Protein AF-A0A5K3FFC6-F1 (afdb_monomer)

Organism: Mesocestoides corti (NCBI:txid53468)

Mean predicted aligned error: 14.16 Å

Secondary structure (DSSP, 8-state):
--SSSSSSTT----TTHHHHHHHHHHHHHHHTTSPP---TTTS-HHHHHHHHT--TTT---HHHHHHHHHHH--S-PPPP-PPPHHHHHTT-

Sequence (92 aa):
MGWFAKIWKSRGDKHTGATESHKHAVEDLNELKQELVTDEHQISLDELCERLETNIETGLTSEQAKTRLDRDGPNALTPSKVTPEWVRFCKN

Radius of gyration: 27.94 Å; Cα contacts (8 Å, |Δi|>4): 12; chains: 1; bounding box: 68×46×65 Å

InterPro domains:
  IPR004014 Cation-transporting P-type ATPase, N-terminal [PF00690] (40-91)
  IPR004014 Cation-transporting P-type ATPase, N-terminal [SM00831] (39-92)
  IPR023298 P-type ATPase, transmembrane domain superfamily [SSF81665] (39-91)
  IPR050510 Cation transport ATPase (P-type) [PTHR43294] (14-91)

Foldseek 3Di:
DPDPPPVVPPDPPPPCPVVVVVVVVVVVVVVVPDDDDDCLVPDDPVVNCVVVVADPPPGDDPVRVVVCCVVVNDPDDDPDDDDPVVVVVVVD

Nearest PDB structures (foldseek):
  8iww-assembly1_A  TM=7.333E-01  e=2.647E-01  Homo sapiens

pLDDT: mean 80.2, std 18.33, range [40.84, 97.0]

Solvent-accessible surface area (backbone atoms only — not comparable to full-atom values): 6218 Å² total; per-residue (Å²): 142,79,79,77,72,68,73,70,79,74,66,83,77,78,74,61,61,67,60,52,54,50,48,50,56,51,48,56,55,51,63,72,62,57,82,77,88,80,58,82,92,75,57,56,71,68,60,50,27,63,74,68,73,46,41,93,87,77,47,68,53,72,67,59,52,48,53,48,40,75,72,74,45,77,99,63,84,78,76,79,88,75,76,59,66,68,67,61,57,79,73,111

Structure (mmCIF, N/CA/C/O backbone):
data_AF-A0A5K3FFC6-F1
#
_entry.id   AF-A0A5K3FFC6-F1
#
loop_
_atom_site.group_PDB
_atom_site.id
_atom_site.type_symbol
_atom_site.label_atom_id
_atom_site.label_alt_id
_atom_site.label_comp_id
_atom_site.label_asym_id
_atom_site.label_entity_id
_atom_site.label_seq_id
_atom_site.pdbx_PDB_ins_code
_atom_site.Cartn_x
_atom_site.Cartn_y
_atom_site.Cartn_z
_atom_site.occupancy
_atom_site.B_iso_or_equiv
_atom_site.auth_seq_id
_atom_site.auth_comp_id
_atom_site.auth_asym_id
_atom_site.auth_atom_id
_atom_site.pdbx_PDB_model_num
ATOM 1 N N . MET A 1 1 ? 53.852 27.269 -47.746 1.00 44.31 1 MET A N 1
ATOM 2 C CA . MET A 1 1 ? 53.590 26.748 -46.384 1.00 44.31 1 MET A CA 1
ATOM 3 C C . MET A 1 1 ? 52.269 27.319 -45.858 1.00 44.31 1 MET A C 1
ATOM 5 O O . MET A 1 1 ? 52.298 28.292 -45.121 1.00 44.31 1 MET A O 1
ATOM 9 N N . GLY A 1 2 ? 51.095 26.825 -46.272 1.00 49.06 2 GLY A N 1
ATOM 10 C CA . GLY A 1 2 ? 49.856 27.482 -45.804 1.00 49.06 2 GLY A CA 1
ATOM 11 C C . GLY A 1 2 ? 48.515 27.014 -46.358 1.00 49.06 2 GLY A C 1
ATOM 12 O O . GLY A 1 2 ? 47.517 27.682 -46.111 1.00 49.06 2 GLY A O 1
ATOM 13 N N . TRP A 1 3 ? 48.460 25.890 -47.080 1.00 40.84 3 TRP A N 1
ATOM 14 C CA . TRP A 1 3 ? 47.198 25.381 -47.635 1.00 40.84 3 TRP A CA 1
ATOM 15 C C . TRP A 1 3 ? 46.655 24.130 -46.927 1.00 40.84 3 TRP A C 1
ATOM 17 O O . TRP A 1 3 ? 45.499 23.779 -47.108 1.00 40.84 3 TRP A O 1
ATOM 27 N N . PHE A 1 4 ? 47.444 23.505 -46.046 1.00 41.22 4 PHE A N 1
ATOM 28 C CA . PHE A 1 4 ? 47.008 22.328 -45.279 1.00 41.22 4 PHE A CA 1
ATOM 29 C C . PHE A 1 4 ? 46.468 22.649 -43.872 1.00 41.22 4 PHE A C 1
ATOM 31 O O . PHE A 1 4 ? 45.721 21.857 -43.312 1.00 41.22 4 PHE A O 1
ATOM 38 N N . ALA A 1 5 ? 46.757 23.828 -43.303 1.00 52.25 5 ALA A N 1
ATOM 39 C CA . ALA A 1 5 ? 46.331 24.181 -41.938 1.00 52.25 5 ALA A CA 1
ATOM 40 C C . ALA A 1 5 ? 44.918 24.800 -41.845 1.00 52.25 5 ALA A C 1
ATOM 42 O O . ALA A 1 5 ? 44.378 24.954 -40.752 1.00 52.25 5 ALA A O 1
ATOM 43 N N . LYS A 1 6 ? 44.300 25.172 -42.976 1.00 46.19 6 LYS A N 1
ATOM 44 C CA . LYS A 1 6 ? 43.023 25.915 -42.992 1.00 46.19 6 LYS A CA 1
ATOM 45 C C . LYS A 1 6 ? 41.777 25.024 -43.063 1.00 46.19 6 LYS A C 1
ATOM 47 O O . LYS A 1 6 ? 40.684 25.507 -42.798 1.00 46.19 6 LYS A O 1
ATOM 52 N N . ILE A 1 7 ? 41.943 23.729 -43.347 1.00 46.88 7 ILE A N 1
ATOM 53 C CA . ILE A 1 7 ? 40.838 22.754 -43.426 1.00 46.88 7 ILE A CA 1
ATOM 54 C C . ILE A 1 7 ? 40.490 22.158 -42.050 1.00 46.88 7 ILE A C 1
ATOM 56 O O . ILE A 1 7 ? 39.374 21.687 -41.852 1.00 46.88 7 ILE A O 1
ATOM 60 N N . TRP A 1 8 ? 41.382 22.247 -41.057 1.00 43.97 8 TRP A N 1
ATOM 61 C CA . TRP A 1 8 ? 41.108 21.687 -39.727 1.00 43.97 8 TRP A CA 1
ATOM 62 C C . TRP A 1 8 ? 40.347 22.643 -38.787 1.00 43.97 8 TRP A C 1
ATOM 64 O O . TRP A 1 8 ? 39.670 22.201 -37.866 1.00 43.97 8 TRP A O 1
ATOM 74 N N . LYS A 1 9 ? 40.362 23.959 -39.036 1.00 44.91 9 LYS A N 1
ATOM 75 C CA . LYS A 1 9 ? 39.801 24.965 -38.108 1.00 44.91 9 LYS A CA 1
ATOM 76 C C . LYS A 1 9 ? 38.311 25.294 -38.330 1.00 44.91 9 LYS A C 1
ATOM 78 O O . LYS A 1 9 ? 37.856 26.353 -37.914 1.00 44.91 9 LYS A O 1
ATOM 83 N N . SER A 1 10 ? 37.547 24.436 -39.016 1.00 44.56 10 SER A N 1
ATOM 84 C CA . SER A 1 10 ? 36.137 24.730 -39.354 1.00 44.56 10 SER A CA 1
ATOM 85 C C . SER A 1 10 ? 35.168 23.549 -39.228 1.00 44.56 10 SER A C 1
ATOM 87 O O . SER A 1 10 ? 34.074 23.563 -39.785 1.00 44.56 10 SER A O 1
ATOM 89 N N . ARG A 1 11 ? 35.521 22.530 -38.442 1.00 43.75 11 ARG A N 1
ATOM 90 C CA . ARG A 1 11 ? 34.538 21.590 -37.897 1.00 43.75 11 ARG A CA 1
ATOM 91 C C . ARG A 1 11 ? 34.464 21.833 -36.399 1.00 43.75 11 ARG A C 1
ATOM 93 O O . ARG A 1 11 ? 35.274 21.312 -35.647 1.00 43.75 11 ARG A O 1
ATOM 100 N N . GLY A 1 12 ? 33.523 22.687 -35.994 1.00 46.91 12 GLY A N 1
ATOM 101 C CA . GLY A 1 12 ? 33.043 22.689 -34.618 1.00 46.91 12 GLY A CA 1
ATOM 102 C C . GLY A 1 12 ? 32.549 21.281 -34.319 1.00 46.91 12 GLY A C 1
ATOM 103 O O . GLY A 1 12 ? 31.578 20.823 -34.922 1.00 46.91 12 GLY A O 1
ATOM 104 N N . ASP A 1 13 ? 33.307 20.583 -33.488 1.00 49.41 13 ASP A N 1
ATOM 105 C CA . ASP A 1 13 ? 33.059 19.213 -33.088 1.00 49.41 13 ASP A CA 1
ATOM 106 C C . ASP A 1 13 ? 31.848 19.208 -32.146 1.00 49.41 13 ASP A C 1
ATOM 108 O O . ASP A 1 13 ? 31.940 19.578 -30.979 1.00 49.41 13 ASP A O 1
ATOM 112 N N . LYS A 1 14 ? 30.666 18.889 -32.686 1.00 49.78 14 LYS A N 1
ATOM 113 C CA . LYS A 1 14 ? 29.391 18.865 -31.944 1.00 49.78 14 LYS A CA 1
ATOM 114 C C . LYS A 1 14 ? 29.193 17.544 -31.185 1.00 49.78 14 LYS A C 1
ATOM 116 O O . LYS A 1 14 ? 28.061 17.160 -30.910 1.00 49.78 14 LYS A O 1
ATOM 121 N N . HIS A 1 15 ? 30.272 16.823 -30.884 1.00 44.78 15 HIS A N 1
ATOM 122 C CA . HIS A 1 15 ? 30.225 15.499 -30.257 1.00 44.78 15 HIS A CA 1
ATOM 123 C C . HIS A 1 15 ? 30.128 15.5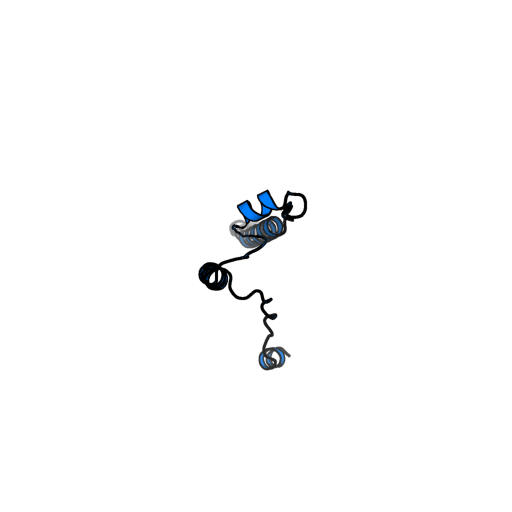20 -28.718 1.00 44.78 15 HIS A C 1
ATOM 125 O O . HIS A 1 15 ? 30.157 14.459 -28.097 1.00 44.78 15 HIS A O 1
ATOM 131 N N . THR A 1 16 ? 29.958 16.682 -28.075 1.00 51.00 16 THR A N 1
ATOM 132 C CA . THR A 1 16 ? 29.823 16.778 -26.606 1.00 51.00 16 THR A CA 1
ATOM 133 C C . THR A 1 16 ? 28.414 16.473 -26.083 1.00 51.00 16 THR A C 1
ATOM 135 O O . THR A 1 16 ? 28.268 16.125 -24.917 1.00 51.00 16 THR A O 1
ATOM 138 N N . GLY A 1 17 ? 27.376 16.518 -26.928 1.00 49.59 17 GLY A N 1
ATOM 139 C CA . GLY A 1 17 ? 25.987 16.333 -26.477 1.00 49.59 17 GLY A CA 1
ATOM 140 C C . GLY A 1 17 ? 25.663 14.926 -25.957 1.00 49.59 17 GLY A C 1
ATOM 141 O O . GLY A 1 17 ? 24.832 14.775 -25.067 1.00 49.59 17 GLY A O 1
ATOM 142 N N . ALA A 1 18 ? 26.350 13.892 -26.458 1.00 57.84 18 ALA A N 1
ATOM 143 C CA . ALA A 1 18 ? 26.127 12.509 -26.026 1.00 57.84 18 ALA A CA 1
ATOM 144 C C . ALA A 1 18 ? 26.713 12.210 -24.633 1.00 57.84 18 ALA A C 1
ATOM 146 O O . ALA A 1 18 ? 26.225 11.324 -23.935 1.00 57.84 18 ALA A O 1
ATOM 147 N N . THR A 1 19 ? 27.763 12.928 -24.217 1.00 59.53 19 THR A N 1
ATOM 148 C CA . THR A 1 19 ? 28.380 12.729 -22.896 1.00 59.53 19 THR A CA 1
ATOM 149 C C . THR A 1 19 ? 27.635 13.496 -21.808 1.00 59.53 19 THR A C 1
ATOM 151 O O . THR A 1 19 ? 27.559 13.012 -20.683 1.00 59.53 19 THR A O 1
ATOM 154 N N . GLU A 1 20 ? 27.032 14.641 -22.134 1.00 64.38 20 GLU A N 1
ATOM 155 C CA . GLU A 1 20 ? 26.151 15.388 -21.228 1.00 64.38 20 GLU A CA 1
ATOM 156 C C . GLU A 1 20 ? 24.812 14.675 -21.010 1.00 64.38 20 GLU A C 1
ATOM 158 O O . GLU A 1 20 ? 24.393 14.513 -19.866 1.00 64.38 20 GLU A O 1
ATOM 163 N N . SER A 1 21 ? 24.185 14.140 -22.067 1.00 68.00 21 SER A N 1
ATOM 164 C CA . SER A 1 21 ? 22.931 13.382 -21.928 1.00 68.00 21 SER A CA 1
ATOM 165 C C . SER A 1 21 ? 23.092 12.131 -21.063 1.00 68.00 21 SER A C 1
ATOM 167 O O . SER A 1 21 ? 22.191 11.763 -20.314 1.00 68.00 21 SER A O 1
ATOM 169 N N . HIS A 1 22 ? 24.247 11.465 -21.154 1.00 72.38 22 HIS A N 1
ATOM 170 C CA . HIS A 1 22 ? 24.513 10.278 -20.348 1.00 72.38 22 HIS A CA 1
ATOM 171 C C . HIS A 1 22 ? 24.792 10.626 -18.885 1.00 72.38 22 HIS A C 1
ATOM 173 O O . HIS A 1 22 ? 24.372 9.886 -18.003 1.00 72.38 22 HIS A O 1
ATOM 179 N N . LYS A 1 23 ? 25.439 11.768 -18.619 1.00 76.38 23 LYS A N 1
ATOM 180 C CA . LYS A 1 23 ? 25.637 12.273 -17.254 1.00 76.38 23 LYS A CA 1
ATOM 181 C C . LYS A 1 23 ? 24.309 12.605 -16.581 1.00 76.38 23 LYS A C 1
ATOM 183 O O . LYS A 1 23 ? 24.094 12.117 -15.482 1.00 76.38 23 LYS A O 1
ATOM 188 N N . HIS A 1 24 ? 23.405 13.309 -17.267 1.00 75.00 24 HIS A N 1
ATOM 189 C CA . HIS A 1 24 ? 22.065 13.595 -16.740 1.00 75.00 24 HIS A CA 1
ATOM 190 C C . HIS A 1 24 ? 21.266 12.319 -16.450 1.00 75.00 24 HIS A C 1
ATOM 192 O O . HIS A 1 24 ? 20.726 12.176 -15.365 1.00 75.00 24 HIS A O 1
ATOM 198 N N . ALA A 1 25 ? 21.276 11.334 -17.357 1.00 76.06 25 ALA A N 1
ATOM 199 C CA . ALA A 1 25 ? 20.588 10.062 -17.116 1.00 76.06 25 ALA A CA 1
ATOM 200 C C . ALA A 1 25 ? 21.169 9.270 -15.926 1.00 76.06 25 ALA A C 1
ATOM 202 O O . ALA A 1 25 ? 20.448 8.544 -15.246 1.00 76.06 25 ALA A O 1
ATOM 203 N N . VAL A 1 26 ? 22.480 9.371 -15.681 1.00 78.00 26 VAL A N 1
ATOM 204 C CA . VAL A 1 26 ? 23.137 8.736 -14.527 1.00 78.00 26 VAL A CA 1
ATOM 205 C C . VAL A 1 26 ? 22.847 9.499 -13.232 1.00 78.00 26 VAL A C 1
ATOM 207 O O . VAL A 1 26 ? 22.696 8.868 -12.188 1.00 78.00 26 VAL A O 1
ATOM 210 N N . GLU A 1 27 ? 22.755 10.825 -13.294 1.00 80.44 27 GLU A N 1
ATOM 211 C CA . GLU A 1 27 ? 22.400 11.688 -12.167 1.00 80.44 27 GLU A CA 1
ATOM 212 C C . GLU A 1 27 ? 20.942 11.465 -11.737 1.00 80.44 27 GLU A C 1
ATOM 214 O O . GLU A 1 27 ? 20.718 11.143 -10.572 1.00 80.44 27 GLU A O 1
ATOM 219 N N . ASP A 1 28 ? 19.997 11.443 -12.684 1.00 80.75 28 ASP A N 1
ATOM 220 C CA . ASP A 1 28 ? 18.586 11.092 -12.445 1.00 80.75 28 ASP A CA 1
ATOM 221 C C . ASP A 1 28 ? 18.449 9.685 -11.833 1.00 80.75 28 ASP A C 1
ATOM 223 O O . ASP A 1 28 ? 17.678 9.458 -10.900 1.00 80.75 28 ASP A O 1
ATOM 227 N N . LEU A 1 29 ? 19.231 8.709 -12.321 1.00 81.56 29 LEU A N 1
ATOM 228 C CA . LEU A 1 29 ? 19.243 7.357 -11.752 1.00 81.56 29 LEU A CA 1
ATOM 229 C C . LEU A 1 29 ? 19.840 7.297 -10.346 1.00 81.56 29 LEU A C 1
ATOM 231 O O . LEU A 1 29 ? 19.514 6.376 -9.600 1.00 81.56 29 LEU A O 1
ATOM 235 N N . ASN A 1 30 ? 20.748 8.204 -9.999 1.00 80.12 30 ASN A N 1
ATOM 236 C CA . ASN A 1 30 ? 21.327 8.267 -8.663 1.00 80.12 30 ASN A CA 1
ATOM 237 C C . ASN A 1 30 ? 20.398 8.985 -7.683 1.00 80.12 30 ASN A C 1
ATOM 239 O O . ASN A 1 30 ? 20.303 8.549 -6.539 1.00 80.12 30 ASN A O 1
ATOM 243 N N . GLU A 1 31 ? 19.686 10.021 -8.126 1.00 80.31 31 GLU A N 1
ATOM 244 C CA . GLU A 1 31 ? 18.633 10.667 -7.339 1.00 80.31 31 GLU A CA 1
ATOM 245 C C . GLU A 1 31 ? 17.510 9.671 -7.019 1.00 80.31 31 GLU A C 1
ATOM 247 O O . GLU A 1 31 ? 17.130 9.516 -5.862 1.00 80.31 31 GLU A O 1
ATOM 252 N N . LEU A 1 32 ? 17.083 8.872 -8.003 1.00 79.00 32 LEU A N 1
ATOM 253 C CA . LEU A 1 32 ? 16.063 7.835 -7.811 1.00 79.00 32 LEU A CA 1
ATOM 254 C C . LEU A 1 32 ? 16.499 6.697 -6.865 1.00 79.00 32 LEU A C 1
ATOM 256 O O . LEU A 1 32 ? 15.659 5.964 -6.348 1.00 79.00 32 LEU A O 1
ATOM 260 N N . LYS A 1 33 ? 17.809 6.518 -6.650 1.00 79.62 33 LYS A N 1
ATOM 261 C CA . LYS A 1 33 ? 18.379 5.505 -5.743 1.00 79.62 33 LYS A CA 1
ATOM 262 C C . LYS A 1 33 ? 18.570 6.003 -4.314 1.00 79.62 33 LYS A C 1
ATOM 264 O O . LYS A 1 33 ? 19.093 5.247 -3.496 1.00 79.62 33 LYS A O 1
ATOM 269 N N . GLN A 1 34 ? 18.217 7.249 -4.010 1.00 83.44 34 GLN A N 1
ATOM 270 C CA . GLN A 1 34 ? 18.280 7.728 -2.636 1.00 83.44 34 GLN A CA 1
ATOM 271 C C . GLN A 1 34 ? 17.347 6.898 -1.751 1.00 83.44 34 GLN A C 1
ATOM 273 O O . GLN A 1 34 ? 16.193 6.646 -2.095 1.00 83.44 34 GLN A O 1
ATOM 278 N N . GLU A 1 35 ? 17.871 6.443 -0.614 1.00 79.88 35 GLU A N 1
ATOM 279 C CA . GLU A 1 35 ? 17.085 5.690 0.356 1.00 79.88 35 GLU A CA 1
ATOM 280 C C . GLU A 1 35 ? 16.041 6.616 0.981 1.00 79.88 35 GLU A C 1
ATOM 282 O O . GLU A 1 35 ? 16.368 7.664 1.543 1.00 79.88 35 GLU A O 1
ATOM 287 N N . LEU A 1 36 ? 14.771 6.226 0.878 1.00 80.69 36 LEU A N 1
ATOM 288 C CA . LEU A 1 36 ? 13.692 6.911 1.569 1.00 80.69 36 LEU A CA 1
ATOM 289 C C . LEU A 1 36 ? 13.686 6.442 3.026 1.00 80.69 36 LEU A C 1
ATOM 291 O O . LEU A 1 36 ? 13.584 5.247 3.301 1.00 80.69 36 LEU A O 1
ATOM 295 N N . VAL A 1 37 ? 13.819 7.384 3.960 1.00 82.56 37 VAL A N 1
ATOM 296 C CA . VAL A 1 37 ? 13.713 7.087 5.392 1.00 82.56 37 VAL A CA 1
ATOM 297 C C . VAL A 1 37 ? 12.242 6.868 5.729 1.00 82.56 37 VAL A C 1
ATOM 299 O O . VAL A 1 37 ? 11.438 7.791 5.629 1.00 82.56 37 VAL A O 1
ATOM 302 N N . THR A 1 38 ? 11.906 5.647 6.125 1.00 88.06 38 THR A N 1
ATOM 303 C CA . THR A 1 38 ? 10.551 5.217 6.487 1.00 88.06 38 THR A CA 1
ATOM 304 C C . THR A 1 38 ? 10.393 5.104 8.005 1.00 88.06 38 THR A C 1
ATOM 306 O O . THR A 1 38 ? 11.208 4.454 8.665 1.00 88.06 38 THR A O 1
ATOM 309 N N . ASP A 1 39 ? 9.352 5.721 8.572 1.00 93.00 39 ASP A N 1
ATOM 310 C CA . ASP A 1 39 ? 9.098 5.809 10.019 1.00 93.00 39 ASP A CA 1
ATOM 311 C C . ASP A 1 39 ? 7.937 4.924 10.507 1.00 93.00 39 ASP A C 1
ATOM 313 O O . ASP A 1 39 ? 7.636 4.929 11.702 1.00 93.00 39 ASP A O 1
ATOM 317 N N . GLU A 1 40 ? 7.300 4.119 9.644 1.00 92.12 40 GLU A N 1
ATOM 318 C CA . GLU A 1 40 ? 6.034 3.445 9.997 1.00 92.12 40 GLU A CA 1
ATOM 319 C C . GLU A 1 40 ? 6.163 2.480 11.189 1.00 92.12 40 GLU A C 1
ATOM 321 O O . GLU A 1 40 ? 5.180 2.148 11.840 1.00 92.12 40 GLU A O 1
ATOM 326 N N . HIS A 1 41 ? 7.386 2.040 11.491 1.00 92.88 41 HIS A N 1
ATOM 327 C CA . HIS A 1 41 ? 7.709 1.053 12.522 1.00 92.88 41 HIS A CA 1
ATOM 328 C C . HIS A 1 41 ? 8.080 1.714 13.861 1.00 92.88 41 HIS A C 1
ATOM 330 O O . HIS A 1 41 ? 8.417 1.024 14.823 1.00 92.88 41 HIS A O 1
ATOM 336 N N . GLN A 1 42 ? 8.099 3.049 13.901 1.00 94.25 42 GLN A N 1
ATOM 337 C CA . GLN A 1 42 ? 8.464 3.854 15.068 1.00 94.25 42 GLN A CA 1
ATOM 338 C C . GLN A 1 42 ? 7.260 4.597 15.659 1.00 94.25 42 GLN A C 1
ATOM 340 O O . GLN A 1 42 ? 7.265 4.913 16.849 1.00 94.25 42 GLN A O 1
ATOM 345 N N . ILE A 1 43 ? 6.244 4.875 14.840 1.00 95.12 43 ILE A N 1
ATOM 346 C CA . ILE A 1 43 ? 5.031 5.594 15.237 1.00 95.12 43 ILE A CA 1
ATOM 347 C C . ILE A 1 43 ? 4.027 4.699 15.977 1.00 95.12 43 ILE A C 1
ATOM 349 O O . ILE A 1 43 ? 4.145 3.473 16.015 1.00 95.12 43 ILE A O 1
ATOM 353 N N . SER A 1 44 ? 3.018 5.331 16.579 1.00 95.81 44 SER A N 1
ATOM 354 C CA . SER A 1 44 ? 1.927 4.617 17.248 1.00 95.81 44 SER A CA 1
ATOM 355 C C . SER A 1 44 ? 0.983 3.936 16.248 1.00 95.81 44 SER A C 1
ATOM 357 O O . SER A 1 44 ? 0.871 4.354 15.095 1.00 95.81 44 SER A O 1
ATOM 359 N N . LEU A 1 45 ? 0.268 2.898 16.698 1.00 93.44 45 LEU A N 1
ATOM 360 C CA . LEU A 1 45 ? -0.685 2.175 15.849 1.00 93.44 45 LEU A CA 1
ATOM 361 C C . LEU A 1 45 ? -1.861 3.050 15.403 1.00 93.44 45 LEU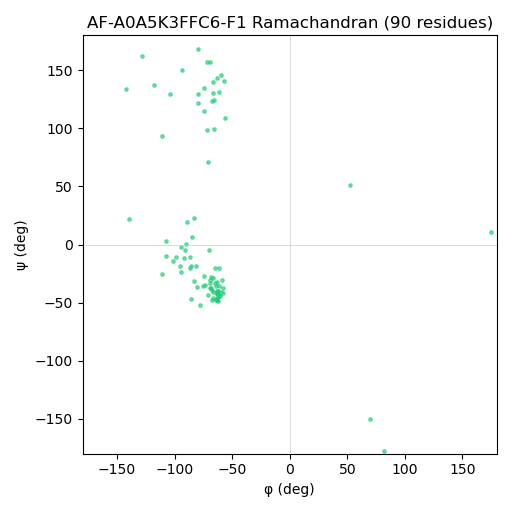 A C 1
ATOM 363 O O . LEU A 1 45 ? -2.317 2.897 14.273 1.00 93.44 45 LEU A O 1
ATOM 367 N N . ASP A 1 46 ? -2.324 3.961 16.261 1.00 93.56 46 ASP A N 1
ATOM 368 C CA . ASP A 1 46 ? -3.425 4.875 15.939 1.00 93.56 46 ASP A CA 1
ATOM 369 C C . ASP A 1 46 ? -3.026 5.803 14.785 1.00 93.56 46 ASP A C 1
ATOM 371 O O . ASP A 1 46 ? -3.726 5.887 13.777 1.00 93.56 46 ASP A O 1
ATOM 375 N N . GLU A 1 47 ? -1.835 6.400 14.873 1.00 94.88 47 GLU A N 1
ATOM 376 C CA . GLU A 1 47 ? -1.277 7.246 13.815 1.00 94.88 47 GLU A CA 1
ATOM 377 C C . GLU A 1 47 ? -1.041 6.462 12.515 1.00 94.88 47 GLU A C 1
ATOM 379 O O . GLU A 1 47 ? -1.333 6.949 11.422 1.00 94.88 47 GLU A O 1
ATOM 384 N N . LEU A 1 48 ? -0.555 5.221 12.613 1.00 95.12 48 LEU A N 1
ATOM 385 C CA . LEU A 1 48 ? -0.373 4.351 11.453 1.00 95.12 48 LEU A CA 1
ATOM 386 C C . LEU A 1 48 ? -1.711 4.032 10.765 1.00 95.12 48 LEU A C 1
ATOM 388 O O . LEU A 1 48 ? -1.797 4.039 9.536 1.00 95.12 48 LEU A O 1
ATOM 392 N N . CYS A 1 49 ? -2.761 3.773 11.547 1.00 94.25 49 CYS A N 1
ATOM 393 C CA . CYS A 1 49 ? -4.096 3.479 11.033 1.00 94.25 49 CYS A CA 1
ATOM 394 C C . CYS A 1 49 ? -4.745 4.693 10.370 1.00 94.25 49 CYS A C 1
ATOM 396 O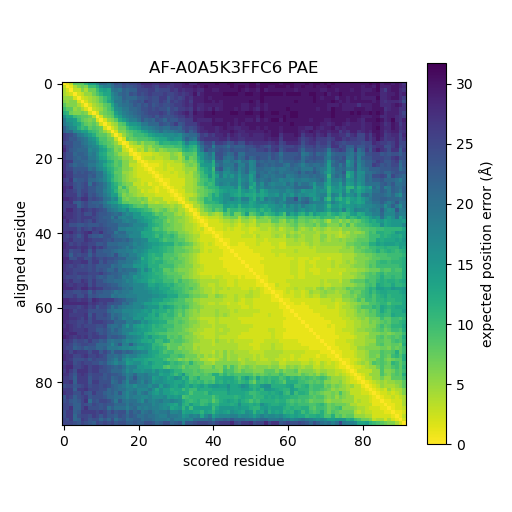 O . CYS A 1 49 ? -5.381 4.533 9.326 1.00 94.25 49 CYS A O 1
ATOM 398 N N . GLU A 1 50 ? -4.537 5.891 10.922 1.00 94.81 50 GLU A N 1
ATOM 399 C CA . GLU A 1 50 ? -4.952 7.148 10.297 1.00 94.81 50 GLU A CA 1
ATOM 400 C C . GLU A 1 50 ? -4.232 7.372 8.961 1.00 94.81 50 GLU A C 1
ATOM 402 O O . GLU A 1 50 ? -4.890 7.623 7.953 1.00 94.81 50 GLU A O 1
ATOM 407 N N . ARG A 1 51 ? -2.899 7.212 8.917 1.00 94.94 51 ARG A N 1
ATOM 408 C CA . ARG A 1 51 ? -2.101 7.398 7.689 1.00 94.94 51 ARG A CA 1
ATOM 409 C C . ARG A 1 51 ? -2.474 6.412 6.578 1.00 94.94 51 ARG A C 1
ATOM 411 O O . ARG A 1 51 ? -2.490 6.789 5.409 1.00 94.94 51 ARG A O 1
ATOM 418 N N . LEU A 1 52 ? -2.730 5.149 6.920 1.00 93.88 52 LEU A N 1
ATOM 419 C CA . LEU A 1 52 ? -3.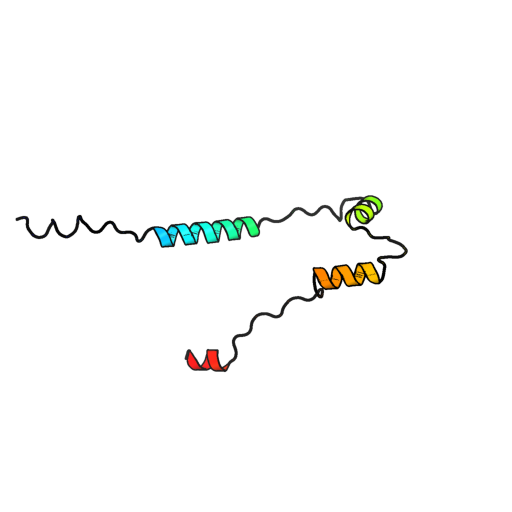025 4.091 5.943 1.00 93.88 52 LEU A CA 1
ATOM 420 C C . LEU A 1 52 ? -4.526 3.935 5.636 1.00 93.88 52 LEU A C 1
ATOM 422 O O . LEU A 1 52 ? -4.893 3.143 4.758 1.00 93.88 52 LEU A O 1
ATOM 42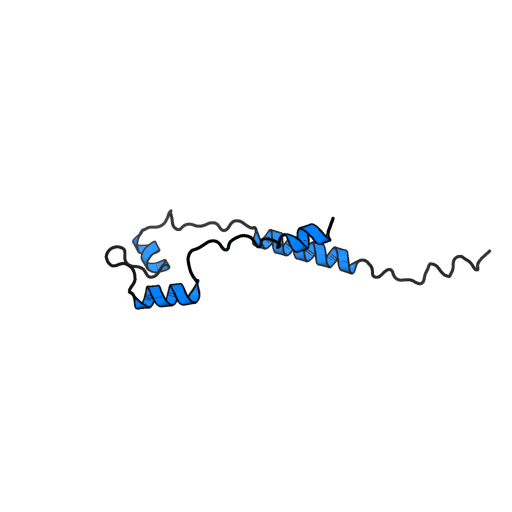6 N N . GLU A 1 53 ? -5.386 4.678 6.340 1.00 94.31 53 GLU A N 1
ATOM 427 C CA . GLU A 1 53 ? -6.848 4.576 6.269 1.00 94.31 53 GLU A CA 1
ATOM 428 C C . GLU A 1 53 ? -7.327 3.128 6.484 1.00 94.31 53 GLU A C 1
ATOM 430 O O . GLU A 1 53 ? -8.061 2.556 5.666 1.00 94.31 53 GLU A O 1
ATOM 435 N N . THR A 1 54 ? -6.852 2.499 7.564 1.00 94.88 54 THR A N 1
ATOM 436 C CA . THR A 1 54 ? -7.176 1.102 7.909 1.00 94.88 54 THR A CA 1
ATOM 437 C C . THR A 1 54 ? -7.666 0.975 9.344 1.00 94.88 54 THR A C 1
ATOM 439 O O . THR A 1 54 ? -7.455 1.863 10.165 1.00 94.88 54 THR A O 1
ATOM 442 N N . ASN A 1 55 ? -8.316 -0.147 9.650 1.00 94.56 55 ASN A N 1
ATOM 443 C CA . ASN A 1 55 ? -8.735 -0.491 11.001 1.00 94.56 55 ASN A CA 1
ATOM 444 C C . ASN A 1 55 ? -8.041 -1.782 11.464 1.00 94.56 55 ASN A C 1
ATOM 446 O O . ASN A 1 55 ? -7.968 -2.749 10.709 1.00 94.56 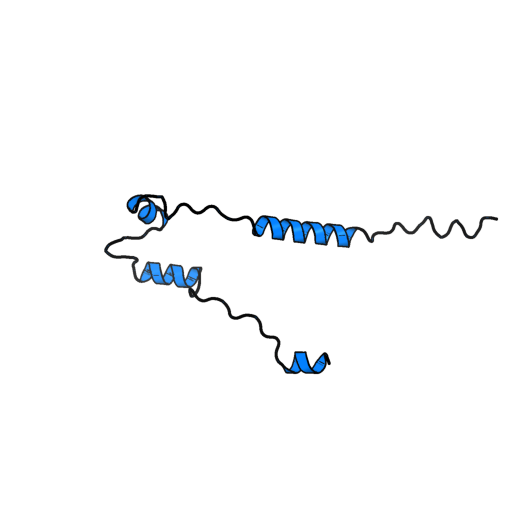55 ASN A O 1
ATOM 450 N N . ILE A 1 56 ? -7.571 -1.806 12.712 1.00 93.62 56 ILE A N 1
ATOM 451 C CA . ILE A 1 56 ? -6.835 -2.941 13.295 1.00 93.62 56 ILE A CA 1
ATOM 452 C C . ILE A 1 56 ? -7.738 -4.163 13.509 1.00 93.62 56 ILE A C 1
ATOM 454 O O . ILE A 1 56 ? -7.300 -5.295 13.322 1.00 93.62 56 ILE A O 1
ATOM 458 N N . GLU A 1 57 ? -8.992 -3.948 13.905 1.00 93.88 57 GLU A N 1
ATOM 459 C CA . GLU A 1 57 ? -9.924 -5.026 14.238 1.00 93.88 57 GLU A CA 1
ATOM 460 C C . GLU A 1 57 ? -10.655 -5.555 13.005 1.00 93.88 57 GLU A C 1
ATOM 462 O O . GLU A 1 57 ? -10.765 -6.764 12.807 1.00 93.88 57 GLU A O 1
ATOM 467 N N . THR A 1 58 ? -11.175 -4.652 12.173 1.00 94.06 58 THR A N 1
ATOM 468 C CA . THR A 1 58 ? -12.054 -5.008 11.049 1.00 94.06 58 THR A CA 1
ATOM 469 C C . THR A 1 58 ? -11.348 -5.005 9.698 1.00 94.06 58 THR A C 1
ATOM 471 O O . THR A 1 58 ? -11.873 -5.571 8.737 1.00 94.06 58 THR A O 1
ATOM 474 N N . GLY A 1 59 ? -10.152 -4.419 9.609 1.00 95.00 59 GLY A N 1
ATOM 475 C CA . GLY A 1 59 ? -9.404 -4.305 8.363 1.00 95.00 59 GLY A CA 1
ATOM 476 C C . GLY A 1 59 ? -10.033 -3.328 7.366 1.00 95.00 59 GLY A C 1
ATOM 477 O O . GLY A 1 59 ? -10.651 -2.329 7.733 1.00 95.00 59 GLY A O 1
ATOM 478 N N . LEU A 1 60 ? -9.828 -3.609 6.077 1.00 95.62 60 LEU A N 1
ATOM 479 C CA . LEU A 1 60 ? -10.384 -2.842 4.961 1.00 95.62 60 LEU A CA 1
ATOM 480 C C . LEU A 1 60 ? -11.701 -3.446 4.480 1.00 95.62 60 LEU A C 1
ATOM 482 O O . LEU A 1 60 ? -11.879 -4.665 4.490 1.00 95.62 60 LEU A O 1
ATOM 486 N N . THR A 1 61 ? -12.596 -2.605 3.961 1.00 96.25 61 THR A N 1
ATOM 487 C CA . THR A 1 61 ? -13.800 -3.109 3.292 1.00 96.25 61 THR A CA 1
ATOM 488 C C . THR A 1 61 ? -13.444 -3.798 1.972 1.00 96.25 61 THR A C 1
ATOM 490 O O . THR A 1 61 ? -12.415 -3.519 1.348 1.00 96.25 61 THR A O 1
ATOM 493 N N . SER A 1 62 ? -14.317 -4.693 1.505 1.00 95.88 62 SER A N 1
ATOM 494 C CA . SER A 1 62 ? -14.136 -5.392 0.225 1.00 95.88 62 SER A CA 1
ATOM 495 C C . SER A 1 62 ? -14.024 -4.427 -0.961 1.00 95.88 62 SER A C 1
ATOM 497 O O . SER A 1 62 ? -13.216 -4.641 -1.865 1.00 95.88 62 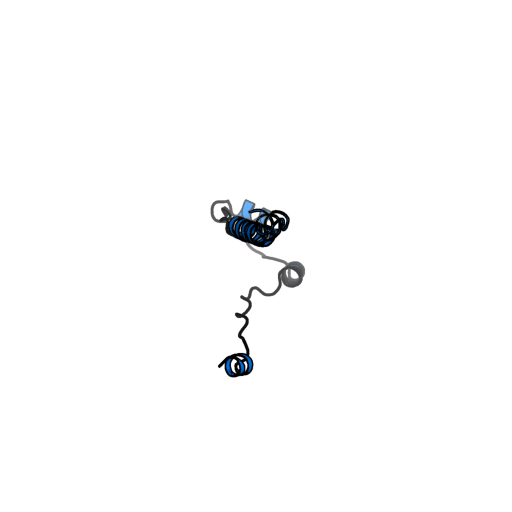SER A O 1
ATOM 499 N N . GLU A 1 63 ? -14.792 -3.338 -0.940 1.00 96.69 63 GLU A N 1
ATOM 500 C CA . GLU A 1 63 ? -14.754 -2.285 -1.957 1.00 96.69 63 GLU A CA 1
ATOM 501 C C . GLU A 1 63 ? -13.421 -1.531 -1.939 1.00 96.69 63 GLU A C 1
ATOM 503 O O . GLU A 1 63 ? -12.792 -1.357 -2.981 1.00 96.69 63 GLU A O 1
ATOM 508 N N . GLN A 1 64 ? -12.940 -1.147 -0.754 1.00 95.81 64 GLN A N 1
ATOM 509 C CA . GLN A 1 64 ? -11.649 -0.481 -0.588 1.00 95.81 64 GLN A CA 1
ATOM 510 C C . GLN A 1 64 ? -10.474 -1.366 -1.022 1.00 95.81 64 GLN A C 1
ATOM 512 O O . GLN A 1 64 ? -9.529 -0.880 -1.647 1.00 95.81 64 GLN A O 1
ATOM 517 N N . ALA A 1 65 ? -10.518 -2.660 -0.698 1.00 95.94 65 ALA A N 1
ATOM 518 C CA . ALA A 1 65 ? -9.505 -3.620 -1.122 1.00 95.94 65 ALA A CA 1
ATOM 519 C C . ALA A 1 65 ? -9.474 -3.763 -2.652 1.00 95.94 65 ALA A C 1
ATOM 521 O O . ALA A 1 65 ? -8.397 -3.750 -3.248 1.00 95.94 65 ALA A O 1
ATOM 522 N N . LYS A 1 66 ? -10.647 -3.821 -3.298 1.00 97.00 66 LYS A N 1
ATOM 523 C CA . LYS A 1 66 ? -10.756 -3.873 -4.760 1.00 97.00 66 LYS A CA 1
ATOM 524 C C . LYS A 1 66 ? -10.200 -2.610 -5.422 1.00 97.00 66 LYS A C 1
ATOM 526 O O . LYS A 1 66 ? -9.402 -2.720 -6.343 1.00 97.00 66 LYS A O 1
ATOM 531 N N . THR A 1 67 ? -10.544 -1.427 -4.913 1.00 96.56 67 THR A N 1
ATOM 532 C CA . THR A 1 67 ? -10.026 -0.154 -5.440 1.00 96.56 67 THR A CA 1
ATOM 533 C C . THR A 1 67 ? -8.500 -0.076 -5.352 1.00 96.56 67 THR A C 1
ATOM 535 O O . THR A 1 67 ? -7.856 0.372 -6.298 1.00 96.56 67 THR A O 1
ATOM 538 N N . ARG A 1 68 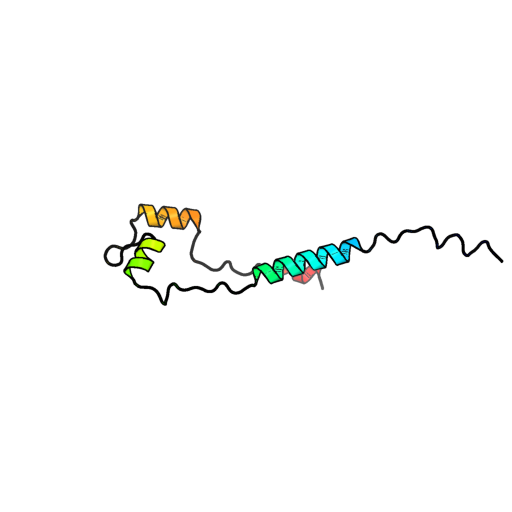? -7.900 -0.539 -4.245 1.00 96.25 68 ARG A N 1
ATOM 539 C CA . ARG A 1 68 ? -6.434 -0.594 -4.106 1.00 96.25 68 ARG A CA 1
ATOM 540 C C . ARG A 1 68 ? -5.808 -1.600 -5.075 1.00 96.25 68 ARG A C 1
ATOM 542 O O . ARG A 1 68 ? -4.804 -1.279 -5.697 1.00 96.25 68 ARG A O 1
ATOM 549 N N . LEU A 1 69 ? -6.424 -2.768 -5.264 1.00 96.38 69 LEU A N 1
ATOM 550 C CA . LEU A 1 69 ? -5.956 -3.769 -6.228 1.00 96.38 69 LEU A CA 1
ATOM 551 C C . LEU A 1 69 ? -5.992 -3.249 -7.673 1.00 96.38 69 LEU A C 1
ATOM 553 O O . LEU A 1 69 ? -5.043 -3.473 -8.417 1.00 96.38 69 LEU A O 1
ATOM 557 N N . ASP A 1 70 ? -7.056 -2.544 -8.061 1.00 96.50 70 ASP A N 1
ATOM 558 C CA . ASP A 1 70 ? -7.190 -1.975 -9.408 1.00 96.50 70 ASP A CA 1
ATOM 559 C C . ASP A 1 70 ? -6.201 -0.812 -9.640 1.00 96.50 70 ASP A C 1
ATOM 561 O O . ASP A 1 70 ? -5.749 -0.600 -10.765 1.00 96.50 70 ASP A O 1
ATOM 565 N N . ARG A 1 71 ? -5.841 -0.073 -8.577 1.00 96.50 71 ARG A N 1
ATOM 566 C CA . ARG A 1 71 ? -4.870 1.034 -8.613 1.00 96.50 71 ARG A CA 1
ATOM 567 C C . ARG A 1 71 ? -3.417 0.551 -8.652 1.00 96.50 71 ARG A C 1
ATOM 569 O O . ARG A 1 71 ? -2.653 1.016 -9.492 1.00 96.50 71 ARG A O 1
ATOM 576 N N . ASP A 1 72 ? -3.040 -0.328 -7.726 1.00 95.38 72 ASP A N 1
ATOM 577 C CA . ASP A 1 72 ? -1.642 -0.725 -7.490 1.00 95.38 72 ASP A CA 1
ATOM 578 C C . ASP A 1 72 ? -1.254 -1.995 -8.255 1.00 95.38 72 ASP A C 1
ATOM 580 O O . ASP A 1 72 ? -0.081 -2.229 -8.545 1.00 95.38 72 ASP A O 1
ATOM 584 N N . GLY A 1 73 ? -2.244 -2.819 -8.600 1.00 94.75 73 GLY A N 1
ATOM 585 C CA . GLY A 1 73 ? -2.037 -4.143 -9.162 1.00 94.75 73 GLY A CA 1
ATOM 586 C C . GLY A 1 73 ? -1.754 -5.213 -8.100 1.00 94.75 73 GLY A C 1
ATOM 587 O O . GLY A 1 73 ? -1.798 -4.967 -6.891 1.00 94.75 73 GLY A O 1
ATOM 588 N N . PRO A 1 74 ? -1.502 -6.458 -8.537 1.00 95.56 74 PRO A N 1
ATOM 589 C CA . PRO A 1 74 ? -1.205 -7.554 -7.626 1.00 95.56 74 PRO A CA 1
ATOM 590 C C . PRO A 1 74 ? 0.131 -7.323 -6.910 1.00 95.56 74 PRO A C 1
ATOM 592 O O . PRO A 1 74 ? 1.118 -6.946 -7.541 1.00 95.56 74 PRO A O 1
ATOM 595 N N . ASN A 1 75 ? 0.187 -7.642 -5.612 1.00 94.88 75 ASN A N 1
ATOM 596 C CA . ASN A 1 75 ? 1.428 -7.667 -4.831 1.00 94.88 75 ASN A CA 1
ATOM 597 C C . ASN A 1 75 ? 2.310 -8.858 -5.256 1.00 94.88 75 ASN A C 1
ATOM 599 O O . ASN A 1 75 ? 2.405 -9.874 -4.566 1.00 94.88 75 ASN A O 1
ATOM 603 N N . ALA A 1 76 ? 2.884 -8.764 -6.451 1.00 93.12 76 ALA A N 1
ATOM 604 C CA . ALA A 1 76 ? 3.728 -9.775 -7.059 1.00 93.12 76 ALA A CA 1
ATOM 605 C C . ALA A 1 76 ? 4.872 -9.102 -7.821 1.00 93.12 76 ALA A C 1
ATOM 607 O O . ALA A 1 76 ? 4.665 -8.171 -8.601 1.00 93.12 76 ALA A O 1
ATOM 608 N N . LEU A 1 77 ? 6.091 -9.606 -7.627 1.00 90.44 77 LEU A N 1
ATOM 609 C CA . LEU A 1 77 ? 7.238 -9.143 -8.398 1.00 90.44 77 LEU A CA 1
ATOM 610 C C . LEU A 1 77 ? 7.064 -9.551 -9.860 1.00 90.44 77 LEU A C 1
ATOM 612 O O . LEU A 1 77 ? 6.799 -10.714 -10.172 1.00 90.44 77 LEU A O 1
ATOM 616 N N . THR A 1 78 ? 7.243 -8.590 -10.765 1.00 87.88 78 THR A N 1
ATOM 617 C CA . THR A 1 78 ? 7.231 -8.886 -12.198 1.00 87.88 78 THR A CA 1
ATOM 618 C C . THR A 1 78 ? 8.445 -9.764 -12.517 1.00 87.88 78 THR A C 1
ATOM 620 O O . THR A 1 78 ? 9.571 -9.363 -12.205 1.00 87.88 78 THR A O 1
ATOM 623 N N . PRO A 1 79 ? 8.258 -10.953 -13.120 1.00 87.69 79 PRO A N 1
ATOM 624 C CA . PRO A 1 79 ? 9.375 -11.816 -13.473 1.00 87.69 79 PRO A CA 1
ATOM 625 C C . PRO A 1 79 ? 10.315 -11.083 -14.431 1.00 87.69 79 PRO A C 1
ATOM 627 O O . PRO A 1 79 ? 9.885 -10.272 -15.258 1.00 87.69 79 PRO A O 1
ATOM 630 N N . SER A 1 80 ? 11.614 -11.359 -14.321 1.00 84.50 80 SER A N 1
ATOM 631 C CA . SER A 1 80 ? 12.606 -10.724 -15.183 1.00 84.50 80 SER A CA 1
ATOM 632 C C . SER A 1 80 ? 12.284 -10.990 -16.656 1.00 84.50 80 SER A C 1
ATOM 634 O O . SER A 1 80 ? 11.852 -12.079 -17.043 1.00 84.50 80 SER A O 1
ATOM 636 N N . LYS A 1 81 ? 12.478 -9.972 -17.502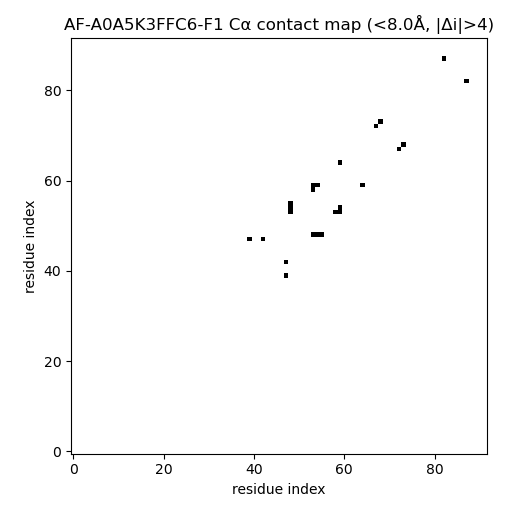 1.00 85.62 81 LYS A N 1
ATOM 637 C CA . LYS A 1 81 ? 12.284 -10.110 -18.948 1.00 85.62 81 LYS A CA 1
ATOM 638 C C . LYS A 1 81 ? 13.335 -11.077 -19.492 1.00 85.62 81 LYS A C 1
ATOM 640 O O . LYS A 1 81 ? 14.479 -10.694 -19.726 1.00 85.62 81 LYS A O 1
ATOM 645 N N . VAL A 1 82 ? 12.945 -12.330 -19.695 1.00 87.50 82 VAL A N 1
ATOM 646 C CA . VAL A 1 82 ? 13.791 -13.319 -20.361 1.00 87.50 82 VAL A CA 1
ATOM 647 C C . VAL A 1 82 ? 13.831 -13.030 -21.858 1.00 87.50 82 VAL A C 1
ATOM 649 O O . VAL A 1 82 ? 12.815 -12.743 -22.492 1.00 87.50 82 VAL A O 1
ATOM 652 N N . THR A 1 83 ? 15.027 -13.083 -22.433 1.00 87.19 83 THR A N 1
ATOM 653 C CA . THR A 1 83 ? 15.183 -13.047 -23.888 1.00 87.19 83 THR A CA 1
ATOM 654 C C . THR A 1 83 ? 14.882 -14.448 -24.417 1.00 87.19 83 THR A C 1
ATOM 656 O O . THR A 1 83 ? 15.447 -15.403 -23.883 1.00 87.19 83 THR A O 1
ATOM 659 N N . PRO A 1 84 ? 14.007 -14.618 -25.425 1.00 92.44 84 PRO A N 1
ATOM 660 C CA . PRO A 1 84 ? 13.705 -15.947 -25.936 1.00 92.44 84 PRO A CA 1
ATOM 661 C C . PRO A 1 84 ? 14.961 -16.580 -26.548 1.00 92.44 84 PRO A C 1
ATOM 663 O O . PRO A 1 84 ? 15.765 -15.902 -27.190 1.00 92.44 84 PRO A O 1
ATOM 666 N N . GLU A 1 85 ? 15.120 -17.891 -26.370 1.00 89.25 85 GLU A N 1
ATOM 667 C CA . GLU A 1 85 ? 16.364 -18.605 -26.701 1.00 89.25 85 GLU A CA 1
ATOM 668 C C . GLU A 1 85 ? 16.779 -18.481 -28.173 1.00 89.25 85 GLU A C 1
ATOM 670 O O . GLU A 1 85 ? 17.967 -18.429 -28.473 1.00 89.25 85 GLU A O 1
ATOM 675 N N . TRP A 1 86 ? 15.836 -18.344 -29.110 1.00 91.81 86 TRP A N 1
ATOM 676 C CA . TRP A 1 86 ? 16.172 -18.144 -30.526 1.00 91.81 86 TRP A CA 1
ATOM 677 C C . TRP A 1 86 ? 16.907 -16.815 -30.779 1.00 91.81 86 TRP A C 1
ATOM 679 O O . TRP A 1 86 ? 17.798 -16.759 -31.622 1.00 91.81 86 TRP A O 1
ATOM 689 N N . VAL A 1 87 ? 16.612 -15.754 -30.015 1.00 89.19 87 VAL A N 1
ATOM 690 C CA . VAL A 1 87 ? 17.368 -14.487 -30.085 1.00 89.19 87 VAL A CA 1
ATOM 691 C C . VAL A 1 87 ? 18.775 -14.682 -29.530 1.00 89.19 87 VAL A C 1
ATOM 693 O O . VAL A 1 87 ? 19.716 -14.049 -30.003 1.00 89.19 87 VAL A O 1
ATOM 696 N N . ARG A 1 88 ? 18.932 -15.556 -28.530 1.00 86.44 88 ARG A N 1
ATOM 697 C CA . ARG A 1 88 ? 20.243 -15.945 -28.006 1.00 86.44 88 ARG A CA 1
ATOM 698 C C . ARG A 1 88 ? 21.032 -16.749 -29.044 1.00 86.44 88 ARG A C 1
ATOM 700 O O . ARG A 1 88 ? 22.221 -16.509 -29.199 1.00 86.44 88 ARG A O 1
ATOM 707 N N . PHE A 1 89 ? 20.359 -17.633 -29.784 1.00 86.62 89 PHE A N 1
ATOM 708 C CA . PHE A 1 89 ? 20.937 -18.446 -30.856 1.00 86.62 89 PHE A CA 1
ATOM 709 C C . PHE A 1 89 ? 21.455 -17.600 -32.026 1.00 86.62 89 PHE A C 1
ATOM 711 O O . PHE A 1 89 ? 22.594 -17.775 -32.430 1.00 86.62 89 PHE A O 1
ATOM 718 N N . CYS A 1 90 ? 20.673 -16.638 -32.527 1.00 89.94 90 CYS A N 1
ATOM 719 C CA . CYS A 1 90 ? 21.054 -15.798 -33.675 1.00 89.94 90 CYS A CA 1
ATOM 720 C C . CYS A 1 90 ? 22.183 -14.782 -33.403 1.00 89.94 90 CYS A C 1
ATOM 722 O O . CYS A 1 90 ? 22.561 -14.047 -34.314 1.00 89.94 90 CYS A O 1
ATOM 724 N N . LYS A 1 91 ? 22.663 -14.671 -32.160 1.00 83.56 91 LYS A N 1
ATOM 725 C CA . LYS A 1 91 ? 23.765 -13.774 -31.774 1.00 83.56 91 LYS A CA 1
ATOM 726 C C . LYS A 1 91 ? 25.124 -14.483 -31.684 1.00 83.56 91 LYS A C 1
ATOM 728 O O . LYS A 1 91 ? 26.126 -13.781 -31.556 1.00 83.56 91 LYS A O 1
ATOM 733 N N . ASN A 1 92 ? 25.143 -15.818 -31.740 1.00 57.16 92 ASN A N 1
ATOM 734 C CA . ASN A 1 92 ? 26.353 -16.639 -31.860 1.00 57.16 92 ASN A CA 1
ATOM 735 C C . ASN A 1 92 ? 26.637 -16.968 -33.327 1.00 57.16 92 ASN A C 1
ATOM 737 O O . ASN A 1 92 ? 27.834 -17.133 -33.644 1.00 57.16 92 ASN A O 1
#